Protein AF-W6TIU0-F1 (afdb_monomer_lite)

Secondary structure (DSSP, 8-state):
--HHHHHHHHHHHHHHHHHHH-HHHHHHHHHHHHHHS-HHHHHHHHHHHHHTT--TT-HHHHHHHHHHHHHSS-HHHHHHHHHHTSSS-GGGHHHHHHHHHHHHHHHHHHHS--TTGGGGGGS----

Structure (mmCIF, N/CA/C/O backbone):
data_AF-W6TIU0-F1
#
_entry.id   AF-W6TIU0-F1
#
loop_
_atom_site.group_PDB
_atom_site.id
_atom_site.type_symbol
_atom_site.label_atom_id
_atom_site.label_alt_id
_atom_site.label_comp_id
_atom_site.label_asym_id
_atom_site.label_entity_id
_atom_site.label_seq_id
_atom_site.pdbx_PDB_ins_code
_atom_site.Cartn_x
_atom_site.Cartn_y
_atom_site.Cartn_z
_atom_site.occupancy
_atom_site.B_iso_or_equiv
_atom_site.auth_seq_id
_atom_site.auth_comp_id
_atom_site.auth_asym_id
_atom_site.auth_atom_id
_atom_site.pdbx_PDB_model_num
ATOM 1 N N . MET A 1 1 ? -0.478 12.406 -20.458 1.00 75.81 1 MET A N 1
ATOM 2 C CA . MET A 1 1 ? 0.034 11.672 -19.283 1.00 75.81 1 MET A CA 1
ATOM 3 C C . MET A 1 1 ? 1.525 11.458 -19.488 1.00 75.81 1 MET A C 1
ATOM 5 O O . MET A 1 1 ? 1.885 11.006 -20.573 1.00 75.81 1 MET A O 1
ATOM 9 N N . SER A 1 2 ? 2.373 11.840 -18.528 1.00 87.50 2 SER A N 1
ATOM 10 C CA . SER A 1 2 ? 3.832 11.694 -18.671 1.00 87.50 2 SER A CA 1
ATOM 11 C C . SER A 1 2 ? 4.241 10.217 -18.754 1.00 87.50 2 SER A C 1
ATOM 13 O O . SER A 1 2 ? 3.458 9.332 -18.396 1.00 87.50 2 SER A O 1
ATOM 15 N N . LYS A 1 3 ? 5.468 9.928 -19.206 1.00 85.81 3 LYS A N 1
ATOM 16 C CA . LYS A 1 3 ? 5.995 8.553 -19.200 1.00 85.81 3 LYS A CA 1
ATOM 17 C C . LYS A 1 3 ? 6.065 7.997 -17.776 1.00 85.81 3 LYS A C 1
ATOM 19 O O . LYS A 1 3 ? 5.720 6.841 -17.550 1.00 85.81 3 LYS A O 1
ATOM 24 N N . THR A 1 4 ? 6.444 8.841 -16.818 1.00 86.75 4 THR A N 1
ATOM 25 C CA . THR A 1 4 ? 6.484 8.481 -15.395 1.00 86.75 4 THR A CA 1
ATOM 26 C C . THR A 1 4 ? 5.096 8.088 -14.880 1.00 86.75 4 THR A C 1
ATOM 28 O O . THR A 1 4 ? 4.960 7.065 -14.214 1.00 86.75 4 THR A O 1
ATOM 31 N N . ASP A 1 5 ? 4.049 8.841 -15.232 1.00 87.31 5 ASP A N 1
ATOM 32 C CA . ASP A 1 5 ? 2.673 8.534 -14.814 1.00 87.31 5 ASP A CA 1
ATOM 33 C C . ASP A 1 5 ? 2.165 7.215 -15.411 1.00 87.31 5 ASP A C 1
ATOM 35 O O . ASP A 1 5 ? 1.548 6.418 -14.704 1.00 87.31 5 ASP A O 1
ATOM 39 N N . GLN A 1 6 ? 2.444 6.968 -16.696 1.00 89.88 6 GLN A N 1
ATOM 40 C CA . GLN A 1 6 ? 2.091 5.705 -17.356 1.00 89.88 6 GLN A CA 1
ATOM 41 C C . GLN A 1 6 ? 2.795 4.527 -16.681 1.00 89.88 6 GLN A C 1
ATOM 43 O O . GLN A 1 6 ? 2.170 3.506 -16.398 1.00 89.88 6 GLN A O 1
ATOM 48 N N . MET A 1 7 ? 4.082 4.685 -16.364 1.00 90.06 7 MET A N 1
ATOM 49 C CA . MET A 1 7 ? 4.843 3.651 -15.674 1.00 90.06 7 MET A CA 1
ATOM 50 C C . MET A 1 7 ? 4.360 3.423 -14.248 1.00 90.06 7 MET A C 1
ATOM 52 O O . MET A 1 7 ? 4.319 2.279 -13.815 1.00 90.06 7 MET A O 1
ATOM 56 N N . ARG A 1 8 ? 3.928 4.465 -13.531 1.00 90.06 8 ARG A N 1
ATOM 57 C CA . ARG A 1 8 ? 3.313 4.311 -12.207 1.00 90.06 8 ARG A CA 1
ATOM 58 C C . ARG A 1 8 ? 2.050 3.461 -12.277 1.00 90.06 8 ARG A C 1
ATOM 60 O O . ARG A 1 8 ? 1.892 2.570 -11.452 1.00 90.06 8 ARG A O 1
ATOM 67 N N . ILE A 1 9 ? 1.182 3.720 -13.254 1.00 92.00 9 ILE A N 1
ATOM 68 C CA . ILE A 1 9 ? -0.032 2.918 -13.464 1.00 92.00 9 ILE A CA 1
ATOM 69 C C . ILE A 1 9 ? 0.350 1.474 -13.780 1.00 92.00 9 ILE A C 1
ATOM 71 O O . ILE A 1 9 ? -0.121 0.561 -13.119 1.00 92.00 9 ILE A O 1
ATOM 75 N N . PHE A 1 10 ? 1.271 1.254 -14.716 1.00 91.31 10 PHE A N 1
ATOM 76 C CA . PHE A 1 10 ? 1.719 -0.097 -15.048 1.00 91.31 10 PHE A CA 1
ATOM 77 C C . PHE A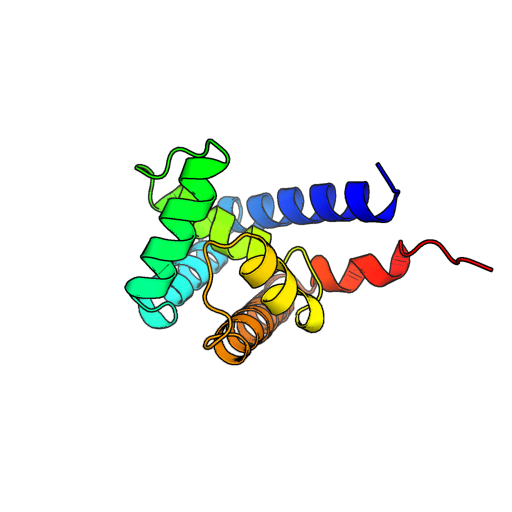 1 10 ? 2.288 -0.853 -13.834 1.00 91.31 10 PHE A C 1
ATOM 79 O O . PHE A 1 10 ? 1.947 -2.012 -13.608 1.00 91.31 10 PHE A O 1
ATOM 86 N N . MET A 1 11 ? 3.118 -0.192 -13.022 1.00 91.12 11 MET A N 1
ATOM 87 C CA . MET A 1 11 ? 3.675 -0.771 -11.798 1.00 91.12 11 MET A CA 1
ATOM 88 C C . MET A 1 11 ? 2.590 -1.073 -10.757 1.00 91.12 11 MET A C 1
ATOM 90 O O . MET A 1 11 ? 2.661 -2.111 -10.105 1.00 91.12 11 MET A O 1
ATOM 94 N N . HIS A 1 12 ? 1.578 -0.211 -10.629 1.00 94.81 12 HIS A N 1
ATOM 95 C CA . HIS A 1 12 ? 0.403 -0.453 -9.791 1.00 94.81 12 HIS A CA 1
ATOM 96 C C . HIS A 1 12 ? -0.338 -1.730 -10.214 1.00 94.81 12 HIS A C 1
ATOM 98 O O . HIS A 1 12 ? -0.524 -2.629 -9.397 1.00 94.81 12 HIS A O 1
ATOM 104 N N . GLU A 1 13 ? -0.633 -1.885 -11.506 1.00 94.56 13 GLU A N 1
ATOM 105 C CA . GLU A 1 13 ? -1.305 -3.085 -12.023 1.00 94.56 13 GLU A CA 1
ATOM 106 C C . GLU A 1 13 ? -0.463 -4.363 -11.850 1.00 94.56 13 GLU A C 1
ATOM 108 O O . GLU A 1 13 ? -0.983 -5.436 -11.532 1.00 94.56 13 GLU A O 1
ATOM 113 N N . MET A 1 14 ? 0.864 -4.269 -11.997 1.00 92.12 14 MET A N 1
ATOM 114 C CA . MET A 1 14 ? 1.766 -5.397 -11.733 1.00 92.12 14 MET A CA 1
ATOM 115 C C . MET A 1 14 ? 1.716 -5.871 -10.275 1.00 92.12 14 MET A C 1
ATOM 117 O O . MET A 1 14 ? 1.848 -7.070 -10.018 1.00 92.12 14 MET A O 1
ATOM 121 N N . LEU A 1 15 ? 1.532 -4.962 -9.315 1.00 94.62 15 LEU A N 1
ATOM 122 C CA . LEU A 1 15 ? 1.444 -5.318 -7.897 1.00 94.62 15 LEU A CA 1
ATOM 123 C C . LEU A 1 15 ? 0.216 -6.201 -7.639 1.00 94.62 15 LEU A C 1
ATOM 125 O O . LEU A 1 15 ? 0.333 -7.224 -6.958 1.00 94.62 15 LEU A O 1
ATOM 129 N N . HIS A 1 16 ? -0.927 -5.897 -8.260 1.00 95.81 16 HIS A N 1
ATOM 130 C CA . HIS A 1 16 ? -2.118 -6.746 -8.164 1.00 95.81 16 HIS A CA 1
ATOM 131 C C . HIS A 1 16 ? -1.850 -8.175 -8.640 1.00 95.81 16 HIS A C 1
ATOM 133 O O . HIS A 1 16 ? -2.266 -9.134 -7.987 1.00 95.81 16 HIS A O 1
ATOM 139 N N . MET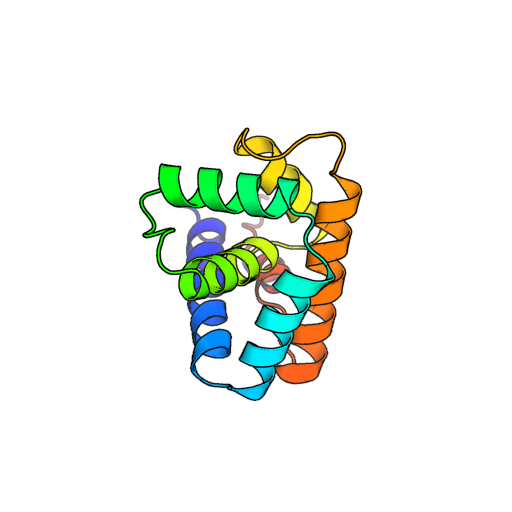 A 1 17 ? -1.087 -8.350 -9.725 1.00 93.44 17 MET A N 1
ATOM 140 C CA . MET A 1 17 ? -0.703 -9.684 -10.194 1.00 93.44 17 MET A CA 1
ATOM 141 C C . MET A 1 17 ? 0.001 -10.482 -9.089 1.00 93.44 17 MET A C 1
ATOM 143 O O . MET A 1 17 ? -0.352 -11.639 -8.860 1.00 93.44 17 MET A O 1
ATOM 147 N N . TYR A 1 18 ? 0.955 -9.895 -8.362 1.00 91.88 18 TYR A N 1
ATOM 148 C CA . TYR A 1 18 ? 1.628 -10.588 -7.256 1.00 91.88 18 TYR A CA 1
ATOM 149 C C . TYR A 1 18 ? 0.675 -10.958 -6.124 1.00 91.88 18 TYR A C 1
ATOM 151 O O . TYR A 1 18 ? 0.786 -12.053 -5.572 1.00 91.88 18 TYR A O 1
ATOM 159 N N . PHE A 1 19 ? -0.276 -10.082 -5.808 1.00 93.94 19 PHE A N 1
ATOM 160 C CA . PHE A 1 19 ? -1.279 -10.336 -4.781 1.00 93.94 19 PHE A CA 1
ATOM 161 C C . PHE A 1 19 ? -2.218 -11.503 -5.127 1.00 93.94 19 PHE A C 1
ATOM 163 O O . PHE A 1 19 ? -2.595 -12.253 -4.229 1.00 93.94 19 PHE A O 1
ATOM 170 N N . PHE A 1 20 ? -2.581 -11.690 -6.401 1.00 92.25 20 PHE A N 1
ATOM 171 C CA . PHE A 1 20 ? -3.504 -12.757 -6.820 1.00 92.25 20 PHE A CA 1
ATOM 172 C C . PHE A 1 20 ? -2.824 -14.077 -7.197 1.00 92.25 20 PHE A C 1
ATOM 174 O O . PHE A 1 20 ? -3.429 -15.137 -7.059 1.00 92.25 20 PHE A O 1
ATOM 181 N N . THR A 1 21 ? -1.587 -14.033 -7.692 1.00 92.88 21 THR A N 1
ATOM 182 C CA . THR A 1 21 ? -0.885 -15.229 -8.194 1.00 92.88 21 THR A CA 1
ATOM 183 C C . THR A 1 21 ? -0.104 -15.988 -7.123 1.00 92.88 21 THR A C 1
ATOM 185 O O . THR A 1 21 ? 0.208 -17.162 -7.318 1.00 92.88 21 THR A O 1
ATOM 188 N N . ASP A 1 22 ? 0.204 -15.358 -5.987 1.00 92.56 22 ASP A N 1
ATOM 189 C CA . ASP A 1 22 ? 0.960 -15.974 -4.897 1.00 92.56 22 ASP A CA 1
ATOM 190 C C . ASP A 1 22 ? 0.181 -15.929 -3.580 1.00 92.56 22 ASP A C 1
ATOM 192 O O . ASP A 1 22 ? 0.127 -14.915 -2.884 1.00 92.56 22 ASP A O 1
ATOM 196 N N . ASN A 1 23 ? -0.373 -17.082 -3.203 1.00 93.31 23 ASN A N 1
ATOM 197 C CA . ASN A 1 23 ? -1.165 -17.241 -1.985 1.00 93.31 23 ASN A CA 1
ATOM 198 C C . ASN A 1 23 ? -0.382 -16.969 -0.691 1.00 93.31 23 ASN A C 1
ATOM 200 O O . ASN A 1 23 ? -0.986 -16.587 0.312 1.00 93.31 23 ASN A O 1
ATOM 204 N N . ASN A 1 24 ? 0.933 -17.199 -0.661 1.00 93.38 24 ASN A N 1
ATOM 205 C CA . ASN A 1 24 ? 1.730 -16.915 0.533 1.00 93.38 24 ASN A CA 1
ATOM 206 C C . ASN A 1 24 ? 1.962 -15.414 0.655 1.00 93.38 24 ASN A C 1
ATOM 208 O O . ASN A 1 24 ? 1.738 -14.845 1.720 1.00 93.38 24 ASN A O 1
ATOM 212 N N . PHE A 1 25 ? 2.321 -14.767 -0.452 1.00 93.69 25 PHE A N 1
ATOM 213 C CA . PHE A 1 25 ? 2.460 -13.316 -0.495 1.00 93.69 25 PHE A CA 1
ATOM 214 C C . PHE A 1 25 ? 1.145 -12.611 -0.141 1.00 93.69 25 PHE A C 1
ATOM 216 O O . PHE A 1 25 ? 1.126 -11.713 0.699 1.00 93.69 25 PHE A O 1
ATOM 223 N N . ASN A 1 26 ? 0.028 -13.083 -0.695 1.00 95.06 26 ASN A N 1
ATOM 224 C CA . ASN A 1 26 ? -1.305 -12.611 -0.352 1.00 95.06 26 ASN A CA 1
ATOM 225 C C . ASN A 1 26 ? -1.571 -12.625 1.162 1.00 95.06 26 ASN A C 1
ATOM 227 O O . ASN A 1 26 ? -1.976 -11.615 1.740 1.00 95.06 26 ASN A O 1
ATOM 231 N N . LYS A 1 27 ? -1.303 -13.762 1.817 1.00 96.00 27 LYS A N 1
ATOM 232 C CA . LYS A 1 27 ? -1.481 -13.909 3.267 1.00 96.00 27 LYS A CA 1
ATOM 233 C C . LYS A 1 27 ? -0.628 -12.921 4.049 1.00 96.00 27 LYS A C 1
ATOM 235 O O . LYS A 1 27 ? -1.105 -12.390 5.048 1.00 96.00 27 LYS A O 1
ATOM 240 N N . GLU A 1 28 ? 0.598 -12.650 3.610 1.00 95.81 28 GLU A N 1
ATOM 241 C CA . GLU A 1 28 ? 1.460 -11.651 4.246 1.00 95.81 28 GLU A CA 1
ATOM 242 C C . GLU A 1 28 ? 0.873 -10.238 4.140 1.00 95.81 28 GLU A C 1
ATOM 244 O O . GLU A 1 28 ? 0.840 -9.520 5.139 1.00 95.81 28 GLU A O 1
ATOM 249 N N . ILE A 1 29 ? 0.311 -9.859 2.988 1.00 97.38 29 ILE A N 1
ATOM 250 C CA . ILE A 1 29 ? -0.370 -8.564 2.822 1.00 97.38 29 ILE A CA 1
ATOM 251 C C . ILE A 1 29 ? -1.620 -8.469 3.703 1.00 97.38 29 ILE A C 1
ATOM 253 O O . ILE A 1 29 ? -1.809 -7.479 4.411 1.00 97.38 29 ILE A O 1
ATOM 257 N N . VAL A 1 30 ? -2.452 -9.512 3.727 1.00 97.50 30 VAL A N 1
ATOM 258 C CA . VAL A 1 30 ? -3.641 -9.571 4.593 1.00 97.50 30 VAL A CA 1
ATOM 259 C C . VAL A 1 30 ? -3.242 -9.493 6.073 1.00 97.50 30 VAL A C 1
ATOM 261 O O . VAL A 1 30 ? -3.867 -8.779 6.862 1.00 97.50 30 VAL A O 1
ATOM 264 N N . ASN A 1 31 ? -2.174 -10.185 6.471 1.00 97.31 31 ASN A N 1
ATOM 265 C CA . ASN A 1 31 ? -1.634 -10.119 7.828 1.00 97.31 31 ASN A CA 1
ATOM 266 C C . ASN A 1 31 ? -1.120 -8.719 8.165 1.00 97.31 31 ASN A C 1
ATOM 268 O O . ASN A 1 31 ? -1.390 -8.231 9.265 1.00 97.31 31 ASN A O 1
ATOM 272 N N . PHE A 1 32 ? -0.421 -8.074 7.231 1.00 97.44 32 PHE A N 1
ATOM 273 C CA . PHE A 1 32 ? 0.060 -6.707 7.383 1.00 97.44 32 PHE A CA 1
ATOM 274 C C . PHE A 1 32 ? -1.105 -5.744 7.611 1.00 97.44 32 PHE A C 1
ATOM 276 O O . PHE A 1 32 ? -1.131 -5.033 8.614 1.00 97.44 32 PHE A O 1
ATOM 283 N N . TRP A 1 33 ? -2.122 -5.780 6.745 1.00 98.19 33 TRP A N 1
ATOM 284 C CA . TRP A 1 33 ? -3.329 -4.967 6.895 1.00 98.19 33 TRP A CA 1
ATOM 285 C C . TRP A 1 33 ? -3.976 -5.151 8.271 1.00 98.19 33 TRP A C 1
ATOM 287 O O . TRP A 1 33 ? -4.331 -4.189 8.955 1.00 98.19 33 TRP A O 1
ATOM 297 N N . ASN A 1 34 ? -4.110 -6.399 8.717 1.00 97.31 34 ASN A N 1
ATOM 298 C CA . ASN A 1 34 ? -4.783 -6.702 9.971 1.00 97.31 34 ASN A CA 1
ATOM 299 C C . ASN A 1 34 ? -3.991 -6.279 11.211 1.00 97.31 34 ASN A C 1
ATOM 301 O O . ASN A 1 34 ? -4.608 -5.810 12.166 1.00 97.31 34 ASN A O 1
ATOM 305 N N . LYS A 1 35 ? -2.662 -6.417 11.193 1.00 96.69 35 LYS A N 1
ATOM 306 C CA . LYS A 1 35 ? -1.797 -6.203 12.365 1.00 96.69 35 LYS A CA 1
ATOM 307 C C . LYS A 1 35 ? -1.173 -4.812 12.438 1.00 96.69 35 LYS A C 1
ATOM 309 O O . LYS A 1 35 ? -0.812 -4.382 13.529 1.00 96.69 35 LYS A O 1
ATOM 314 N N . ASN A 1 36 ? -0.989 -4.137 11.305 1.00 96.31 36 ASN A N 1
ATOM 315 C CA . ASN A 1 36 ? -0.192 -2.912 11.225 1.00 96.31 36 ASN A CA 1
ATOM 316 C C . ASN A 1 36 ? -0.999 -1.658 10.895 1.00 96.31 36 ASN A C 1
ATOM 318 O O . ASN A 1 36 ? -0.477 -0.567 11.104 1.00 96.31 36 ASN A O 1
ATOM 322 N N . ILE A 1 37 ? -2.237 -1.796 10.414 1.00 97.38 37 ILE A N 1
ATOM 323 C CA . ILE A 1 37 ? -3.079 -0.653 10.052 1.00 97.38 37 ILE A CA 1
ATOM 324 C C . ILE A 1 37 ? -4.112 -0.415 11.149 1.00 97.38 37 ILE A C 1
ATOM 326 O O . ILE A 1 37 ? -4.902 -1.305 11.485 1.00 97.38 37 ILE A O 1
ATOM 330 N N . SER A 1 38 ? -4.106 0.795 11.709 1.00 96.69 38 SER A N 1
ATOM 331 C CA . SER A 1 38 ? -5.052 1.202 12.748 1.00 96.69 38 SER A CA 1
ATOM 332 C C . SER A 1 38 ? -6.494 1.229 12.213 1.00 96.6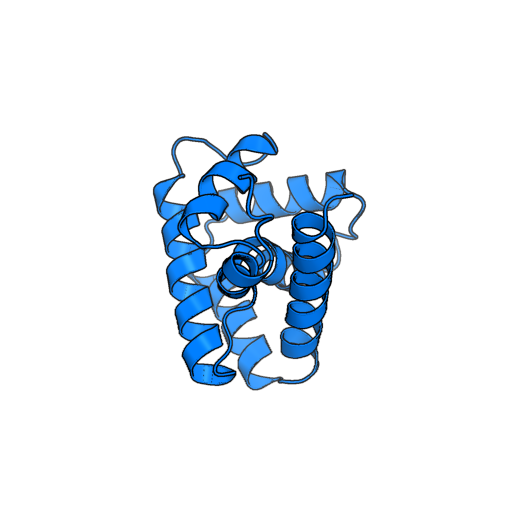9 38 SER A C 1
ATOM 334 O O . SER A 1 38 ? -6.701 1.450 11.018 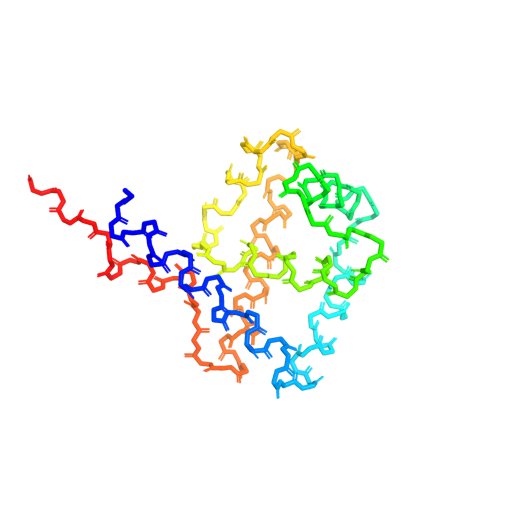1.00 96.69 38 SER A O 1
ATOM 336 N N . PRO A 1 39 ? -7.526 1.054 13.060 1.00 97.06 39 PRO A N 1
ATOM 337 C CA . PRO A 1 39 ? -8.920 1.158 12.621 1.00 97.06 39 PRO A CA 1
ATOM 338 C C . PRO A 1 39 ? -9.254 2.489 11.930 1.00 97.06 39 PRO A C 1
ATOM 340 O O . PRO A 1 39 ? -9.996 2.500 10.949 1.00 97.06 39 PRO A O 1
ATOM 343 N N . ASN A 1 40 ? -8.668 3.596 12.399 1.00 96.38 40 ASN A N 1
ATOM 344 C CA . ASN A 1 40 ? -8.844 4.912 11.784 1.00 96.38 40 ASN A CA 1
ATOM 345 C C . ASN A 1 40 ? -8.243 4.943 10.378 1.00 96.38 40 ASN A C 1
ATOM 347 O O . ASN A 1 40 ? -8.922 5.340 9.438 1.00 96.38 40 ASN A O 1
ATOM 351 N N . ASN A 1 41 ? -7.025 4.430 10.216 1.00 97.19 41 ASN A N 1
ATOM 352 C CA . ASN A 1 41 ? -6.368 4.366 8.916 1.00 97.19 41 ASN A CA 1
ATOM 353 C C . ASN A 1 41 ? -7.072 3.416 7.943 1.00 97.19 41 ASN A C 1
ATOM 355 O O . ASN A 1 41 ? -7.188 3.732 6.761 1.00 97.19 41 ASN A O 1
ATOM 359 N N . LYS A 1 42 ? -7.637 2.300 8.426 1.00 98.06 42 LYS A N 1
ATOM 360 C CA . LYS A 1 42 ? -8.505 1.439 7.604 1.00 98.06 42 LYS A CA 1
ATOM 361 C C . LYS A 1 42 ? -9.731 2.198 7.100 1.00 98.06 42 LYS A C 1
ATOM 363 O O . LYS A 1 42 ? -10.086 2.063 5.935 1.00 98.06 42 LYS A O 1
ATOM 368 N N . LYS A 1 43 ? -10.353 3.022 7.950 1.00 98.00 43 LYS A N 1
ATOM 369 C CA . LYS A 1 43 ? -11.478 3.878 7.554 1.00 98.00 43 LYS A CA 1
ATOM 370 C C . LYS A 1 43 ? -11.057 4.928 6.522 1.00 98.00 43 LYS A C 1
ATOM 372 O O . LYS A 1 43 ? -11.789 5.130 5.560 1.00 98.00 43 LYS A O 1
ATOM 377 N N . SER A 1 44 ? -9.891 5.552 6.684 1.00 97.94 44 SER A N 1
ATOM 378 C CA . SER A 1 44 ? -9.342 6.495 5.699 1.00 97.94 44 SER A CA 1
ATOM 379 C C . SER A 1 44 ? -9.148 5.837 4.333 1.00 97.94 44 SER A C 1
ATOM 381 O O . SER A 1 44 ? -9.576 6.392 3.326 1.00 97.94 44 SER A O 1
ATOM 383 N N . TRP A 1 45 ? -8.599 4.619 4.304 1.00 98.12 45 TRP A N 1
ATOM 384 C CA . TRP A 1 45 ? -8.472 3.817 3.084 1.00 9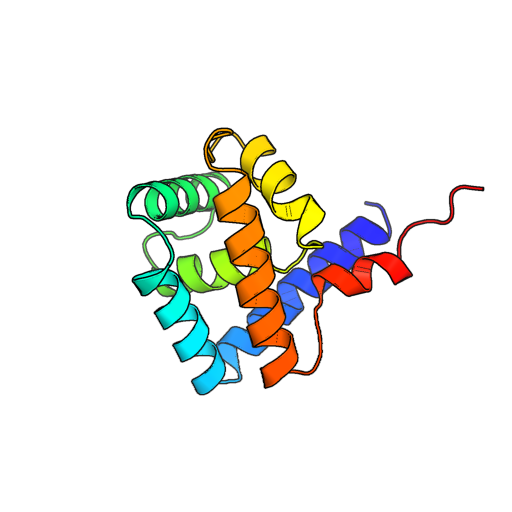8.12 45 TRP A CA 1
ATOM 385 C C . TRP A 1 45 ? -9.816 3.477 2.449 1.00 98.12 45 TRP A C 1
ATOM 387 O O . TRP A 1 45 ? -9.981 3.680 1.253 1.00 98.12 45 TRP A O 1
ATOM 397 N N . ILE A 1 46 ? -10.785 3.006 3.236 1.00 98.38 46 ILE A N 1
ATOM 398 C CA . ILE A 1 46 ? -12.135 2.708 2.740 1.00 98.38 46 ILE A CA 1
ATOM 399 C C . ILE A 1 46 ? -12.763 3.963 2.123 1.00 98.38 46 ILE A C 1
ATOM 401 O O . ILE A 1 46 ? -13.215 3.915 0.988 1.00 98.38 46 ILE A O 1
ATOM 405 N N . ASN A 1 47 ? -12.723 5.105 2.812 1.00 98.19 47 ASN A N 1
ATOM 406 C CA . ASN A 1 47 ? -13.287 6.353 2.291 1.00 98.19 47 ASN A CA 1
ATOM 407 C C . ASN A 1 47 ? -12.582 6.831 1.011 1.00 98.19 47 ASN A C 1
ATOM 409 O O . ASN A 1 47 ? -13.236 7.325 0.096 1.00 98.19 47 ASN A O 1
ATOM 413 N N . PHE A 1 48 ? -11.254 6.701 0.953 1.00 98.12 48 PHE A N 1
ATOM 414 C CA . PHE A 1 48 ? -10.472 7.053 -0.229 1.00 98.12 48 PHE A CA 1
ATOM 415 C C . PHE A 1 48 ? -10.857 6.190 -1.437 1.00 98.12 48 PHE A C 1
ATOM 417 O O . PHE A 1 48 ? -11.110 6.728 -2.513 1.00 98.12 48 PHE A O 1
ATOM 424 N N . LEU A 1 49 ? -10.933 4.869 -1.251 1.00 98.00 49 LEU A N 1
ATOM 425 C CA . LEU A 1 49 ? -11.246 3.914 -2.315 1.00 98.00 49 LEU A CA 1
ATOM 426 C C . LEU A 1 49 ? -12.699 4.029 -2.792 1.00 98.00 49 LEU A C 1
ATOM 428 O O . LEU A 1 49 ? -12.945 4.022 -3.997 1.00 98.00 49 LEU A O 1
ATOM 432 N N . ASP A 1 50 ? -13.641 4.204 -1.867 1.00 98.06 50 ASP A N 1
ATOM 433 C CA . ASP A 1 50 ? -15.058 4.427 -2.179 1.00 98.06 50 ASP A CA 1
ATOM 434 C C . ASP A 1 50 ? -15.233 5.679 -3.048 1.00 98.06 50 ASP A C 1
ATOM 436 O O . ASP A 1 50 ? -15.876 5.648 -4.096 1.00 98.06 50 ASP A O 1
ATOM 440 N N . ASN A 1 51 ? -14.548 6.771 -2.689 1.00 97.44 51 ASN A N 1
ATOM 441 C CA . ASN A 1 51 ? -14.615 8.021 -3.441 1.00 97.44 51 ASN A CA 1
ATOM 442 C C . ASN A 1 51 ? -14.098 7.905 -4.883 1.00 97.44 51 ASN A C 1
ATOM 444 O O . ASN A 1 51 ? -14.567 8.630 -5.759 1.00 97.44 51 ASN A O 1
ATOM 448 N N . ILE A 1 52 ? -13.121 7.034 -5.140 1.00 95.44 52 ILE A N 1
ATOM 449 C CA . ILE A 1 52 ? -12.590 6.816 -6.493 1.00 95.44 52 ILE A CA 1
ATOM 450 C C . ILE A 1 52 ? -13.280 5.647 -7.221 1.00 95.44 52 ILE A C 1
ATOM 452 O O . ILE A 1 52 ? -12.866 5.291 -8.322 1.00 95.44 52 ILE A O 1
ATOM 456 N N . GLY A 1 53 ? -14.368 5.108 -6.653 1.00 96.19 53 GLY A N 1
ATOM 457 C CA . GLY A 1 53 ? -15.300 4.200 -7.327 1.00 96.19 53 GLY A CA 1
ATOM 458 C C . GLY A 1 53 ? -15.042 2.705 -7.126 1.00 96.19 53 GLY A C 1
ATOM 459 O O . GLY A 1 53 ? -15.604 1.898 -7.867 1.00 96.19 53 GLY A O 1
ATOM 460 N N . TYR A 1 54 ? -14.210 2.316 -6.159 1.00 96.44 54 TYR A N 1
ATOM 461 C CA . TYR A 1 54 ? -13.994 0.905 -5.827 1.00 96.44 54 TYR A CA 1
ATOM 462 C C . TYR A 1 54 ? -15.133 0.336 -4.968 1.00 96.44 54 TYR A C 1
ATOM 464 O O . TYR A 1 54 ? -15.683 1.020 -4.108 1.00 96.44 54 TYR A O 1
ATOM 472 N N . ASP A 1 55 ? -15.433 -0.956 -5.135 1.00 95.50 55 ASP A N 1
ATOM 473 C CA . ASP A 1 55 ? -16.366 -1.673 -4.257 1.00 95.50 55 ASP A CA 1
ATOM 474 C C . ASP A 1 55 ? -15.713 -1.999 -2.906 1.00 95.50 55 ASP A C 1
ATOM 476 O O . ASP A 1 55 ? -15.103 -3.052 -2.696 1.00 95.50 55 ASP A O 1
ATOM 480 N N . VAL A 1 56 ? -15.871 -1.083 -1.955 1.00 96.62 56 VAL A N 1
ATOM 481 C CA . VAL A 1 56 ? -15.308 -1.221 -0.608 1.00 96.62 56 VAL A CA 1
ATOM 482 C C . VAL A 1 56 ? -16.042 -2.228 0.278 1.00 96.62 56 VAL A C 1
ATOM 484 O O . VAL A 1 56 ? -15.574 -2.517 1.380 1.00 96.62 56 VAL A O 1
ATOM 487 N N . THR A 1 57 ? -17.159 -2.808 -0.180 1.00 96.69 57 THR A N 1
ATOM 488 C CA . THR A 1 57 ? -17.799 -3.927 0.531 1.00 96.69 57 THR A CA 1
ATOM 489 C C . THR A 1 57 ? -16.972 -5.205 0.403 1.00 96.69 57 THR A C 1
ATOM 491 O O . THR A 1 57 ? -17.011 -6.079 1.278 1.00 96.69 57 THR A O 1
ATOM 494 N N . PHE A 1 58 ? -16.141 -5.291 -0.639 1.00 95.00 58 PHE A N 1
ATOM 495 C CA . PHE A 1 58 ? -15.221 -6.391 -0.840 1.00 95.00 58 PHE A CA 1
ATOM 496 C C . PHE A 1 58 ? -13.875 -6.113 -0.154 1.00 95.00 58 PHE A C 1
ATOM 498 O O . PHE A 1 58 ? -12.915 -5.637 -0.753 1.00 95.00 58 PHE A O 1
ATOM 505 N N . ASN A 1 59 ? -13.772 -6.475 1.130 1.00 93.38 59 ASN A N 1
ATOM 506 C CA . ASN A 1 59 ? -12.567 -6.250 1.950 1.00 93.38 59 ASN A CA 1
ATOM 507 C C . ASN A 1 59 ? -11.258 -6.731 1.301 1.00 93.38 59 ASN A C 1
ATOM 509 O O . ASN A 1 59 ? -10.194 -6.164 1.542 1.00 93.38 59 ASN A O 1
ATOM 513 N N . TYR A 1 60 ? -11.320 -7.796 0.503 1.00 93.62 60 TYR A N 1
ATOM 514 C CA . TYR A 1 60 ? -10.147 -8.337 -0.173 1.00 93.62 60 TYR A CA 1
ATOM 515 C C . TYR A 1 60 ? -9.580 -7.372 -1.221 1.00 93.62 60 TYR A C 1
ATOM 517 O O . TYR A 1 60 ? -8.364 -7.225 -1.322 1.00 93.62 60 TYR A O 1
ATOM 525 N N . LEU A 1 61 ? -10.456 -6.661 -1.933 1.00 95.06 61 LEU A N 1
ATOM 526 C CA . LEU A 1 61 ? -10.083 -5.590 -2.850 1.00 95.06 61 LEU A CA 1
ATOM 527 C C . LEU A 1 61 ? -9.478 -4.409 -2.088 1.00 95.06 61 LEU A C 1
ATOM 529 O O . LEU A 1 61 ? -8.402 -3.960 -2.454 1.00 95.06 61 LEU A O 1
ATOM 533 N N . VAL A 1 62 ? -10.066 -3.990 -0.963 1.00 98.00 62 VAL A N 1
ATOM 534 C CA . VAL A 1 62 ? -9.491 -2.915 -0.126 1.00 98.00 62 VAL A CA 1
ATOM 535 C C . VAL A 1 62 ? -8.044 -3.222 0.279 1.00 98.00 62 VAL A C 1
ATOM 537 O O . VAL A 1 62 ? -7.180 -2.354 0.191 1.00 98.00 62 VAL A O 1
ATOM 540 N N . MET A 1 63 ? -7.755 -4.462 0.684 1.00 98.06 63 MET A N 1
ATOM 541 C CA . MET A 1 63 ? -6.398 -4.883 1.059 1.00 98.06 63 MET A CA 1
ATOM 542 C C . MET A 1 63 ? -5.436 -4.933 -0.136 1.00 98.06 63 MET A C 1
ATOM 544 O O . MET A 1 63 ? -4.272 -4.557 0.009 1.00 98.06 63 MET A O 1
ATOM 548 N N . ASN A 1 64 ? -5.916 -5.380 -1.298 1.00 97.62 64 ASN A N 1
ATOM 549 C CA . ASN A 1 64 ? -5.156 -5.383 -2.547 1.00 97.62 64 ASN A CA 1
ATOM 550 C C . ASN A 1 64 ? -4.768 -3.956 -2.968 1.00 97.62 64 ASN A C 1
ATOM 552 O O . ASN A 1 64 ? -3.593 -3.678 -3.206 1.00 97.62 64 ASN A O 1
ATOM 556 N N . GLU A 1 65 ? -5.742 -3.046 -2.989 1.00 97.75 65 GLU A N 1
ATOM 557 C CA . GLU A 1 65 ? -5.549 -1.643 -3.363 1.00 97.75 65 GLU A CA 1
ATOM 558 C C . GLU A 1 65 ? -4.650 -0.908 -2.373 1.00 97.75 65 GLU A C 1
ATOM 560 O O . GLU A 1 65 ? -3.716 -0.218 -2.778 1.00 97.75 65 GLU A O 1
ATOM 565 N N . PHE A 1 66 ? -4.869 -1.105 -1.069 1.00 97.81 66 PHE A N 1
ATOM 566 C CA . PHE A 1 66 ? -3.996 -0.585 -0.016 1.00 97.81 66 PHE A CA 1
ATOM 567 C C . PHE A 1 66 ? -2.527 -0.888 -0.320 1.00 97.81 66 PHE A C 1
ATOM 569 O O . PHE A 1 66 ? -1.681 0.009 -0.332 1.00 97.81 66 PHE A O 1
ATOM 576 N N . TYR A 1 67 ? -2.224 -2.158 -0.578 1.00 96.94 67 TYR A N 1
ATOM 577 C CA . TYR A 1 67 ? -0.871 -2.606 -0.859 1.00 96.94 67 TYR A CA 1
ATOM 578 C C . TYR A 1 67 ? -0.332 -2.001 -2.161 1.00 96.94 67 TYR A C 1
ATOM 580 O O . TYR A 1 67 ? 0.787 -1.473 -2.169 1.00 96.94 67 TYR A O 1
ATOM 588 N N . ALA A 1 68 ? -1.126 -2.036 -3.233 1.00 96.31 68 ALA A N 1
ATOM 589 C CA . ALA A 1 68 ? -0.717 -1.551 -4.542 1.00 96.31 68 ALA A CA 1
ATOM 590 C C . ALA A 1 68 ? -0.440 -0.042 -4.528 1.00 96.31 68 ALA A C 1
ATOM 592 O O . ALA A 1 68 ? 0.636 0.389 -4.936 1.00 96.31 68 ALA A O 1
ATOM 593 N N . TYR A 1 69 ? -1.338 0.778 -3.978 1.00 95.69 69 TYR A N 1
ATOM 594 C CA . TYR A 1 69 ? -1.109 2.219 -3.841 1.00 95.69 69 TYR A CA 1
ATOM 595 C C . TYR A 1 69 ? 0.086 2.536 -2.941 1.00 95.69 69 TYR A C 1
ATOM 597 O O . TYR A 1 69 ? 0.874 3.421 -3.271 1.00 95.69 69 TYR A O 1
ATOM 605 N N . THR A 1 70 ? 0.255 1.800 -1.837 1.00 95.50 70 THR A N 1
ATOM 606 C CA . THR A 1 70 ? 1.348 2.043 -0.881 1.00 95.50 70 THR A CA 1
ATOM 607 C C . THR A 1 70 ? 2.729 1.752 -1.475 1.00 95.50 70 THR A C 1
ATOM 609 O O . THR A 1 70 ? 3.714 2.331 -1.027 1.00 95.50 70 THR A O 1
ATOM 612 N N . THR A 1 71 ? 2.818 0.882 -2.487 1.00 94.38 71 THR A N 1
ATOM 613 C CA . THR A 1 71 ? 4.098 0.412 -3.055 1.00 94.38 71 THR A CA 1
ATOM 614 C C . THR A 1 71 ? 4.308 0.750 -4.537 1.00 94.38 71 THR A C 1
ATOM 616 O O . THR A 1 71 ? 5.359 0.436 -5.098 1.00 94.38 71 THR A O 1
ATOM 619 N N . ALA A 1 72 ? 3.350 1.432 -5.175 1.00 91.75 72 ALA A N 1
ATOM 620 C CA . ALA A 1 72 ? 3.464 1.923 -6.553 1.00 91.75 72 ALA A CA 1
ATOM 621 C C . ALA A 1 72 ? 4.300 3.211 -6.684 1.00 91.75 72 ALA A C 1
ATOM 623 O O . ALA A 1 72 ? 4.633 3.619 -7.795 1.00 91.75 72 ALA A O 1
ATOM 624 N N . LEU A 1 73 ? 4.637 3.860 -5.568 1.00 89.94 73 LEU A N 1
ATOM 625 C CA . LEU A 1 73 ? 5.520 5.024 -5.494 1.00 89.94 73 LEU A CA 1
ATOM 626 C C . LEU A 1 73 ? 6.738 4.697 -4.619 1.00 89.94 73 LEU A C 1
ATOM 628 O O . LEU A 1 73 ? 6.627 3.823 -3.761 1.00 89.94 73 LEU A O 1
ATOM 632 N N . PRO A 1 74 ? 7.866 5.415 -4.780 1.00 88.94 74 PRO A N 1
ATOM 633 C CA . PRO A 1 74 ? 8.958 5.345 -3.817 1.00 88.94 74 PRO A CA 1
ATOM 634 C C . PRO A 1 74 ? 8.459 5.668 -2.407 1.00 88.94 74 PRO A C 1
ATOM 636 O O . PRO A 1 74 ? 7.652 6.595 -2.239 1.00 88.94 74 PRO A O 1
ATOM 639 N N . LYS A 1 75 ? 8.945 4.943 -1.396 1.00 90.06 75 LYS A N 1
ATOM 640 C CA . LYS A 1 75 ? 8.570 5.135 0.019 1.00 90.06 75 LYS A CA 1
ATOM 641 C C . LYS A 1 75 ? 8.620 6.588 0.496 1.00 90.06 75 LYS A C 1
ATOM 643 O O . LYS A 1 75 ? 7.760 6.984 1.274 1.00 90.06 75 LYS A O 1
ATOM 648 N N . GLU A 1 76 ? 9.562 7.404 0.024 1.00 89.81 76 GLU A N 1
ATOM 649 C CA . GLU A 1 76 ? 9.681 8.815 0.418 1.00 89.81 76 GLU A CA 1
ATOM 650 C C . GLU A 1 76 ? 8.523 9.689 -0.093 1.00 89.81 76 GLU A C 1
ATOM 652 O O . GLU A 1 76 ? 8.272 10.780 0.417 1.00 89.81 76 GLU A O 1
ATOM 657 N N . ASN A 1 77 ? 7.789 9.206 -1.096 1.00 92.12 77 ASN A N 1
ATOM 658 C CA . ASN A 1 77 ? 6.699 9.937 -1.732 1.00 92.12 77 ASN A CA 1
ATOM 659 C C . ASN A 1 77 ? 5.320 9.492 -1.238 1.00 92.12 77 ASN A C 1
ATOM 661 O O . ASN A 1 77 ? 4.348 10.223 -1.447 1.00 92.12 77 ASN A O 1
ATOM 665 N N . ILE A 1 78 ? 5.207 8.329 -0.582 1.00 94.25 78 ILE A N 1
ATOM 666 C CA . ILE A 1 78 ? 3.895 7.760 -0.256 1.00 94.25 78 ILE A CA 1
ATOM 667 C C . ILE A 1 78 ? 3.113 8.616 0.738 1.00 94.25 78 ILE A C 1
ATOM 669 O O . ILE A 1 78 ? 1.917 8.837 0.564 1.00 94.25 78 ILE A O 1
ATOM 673 N N . ALA A 1 79 ? 3.783 9.140 1.766 1.00 94.88 79 ALA A N 1
ATOM 674 C CA . ALA A 1 79 ? 3.116 9.882 2.824 1.00 94.88 79 ALA A CA 1
ATOM 675 C C . ALA A 1 79 ? 2.519 11.180 2.274 1.00 94.88 79 ALA A C 1
ATOM 677 O O . ALA A 1 79 ? 1.349 11.477 2.512 1.00 94.88 79 ALA A O 1
ATOM 678 N N . ASN A 1 80 ? 3.293 11.901 1.458 1.00 96.50 80 ASN A N 1
ATOM 679 C CA . ASN A 1 80 ? 2.821 13.086 0.746 1.00 96.50 80 ASN A CA 1
ATOM 680 C C . ASN A 1 80 ? 1.671 12.755 -0.209 1.00 96.50 80 ASN A C 1
ATOM 682 O O . ASN A 1 80 ? 0.681 13.484 -0.241 1.00 96.50 80 ASN A O 1
ATOM 686 N N . TYR A 1 81 ? 1.779 11.657 -0.962 1.00 94.56 81 TYR A N 1
ATOM 687 C CA . TYR A 1 81 ? 0.717 11.211 -1.859 1.00 94.56 81 TYR A CA 1
ATOM 688 C C . TYR A 1 81 ? -0.601 10.992 -1.107 1.00 94.56 81 TYR A C 1
ATOM 690 O O . TYR A 1 81 ? -1.606 11.603 -1.465 1.00 94.56 81 TYR A O 1
ATOM 698 N N . LEU A 1 82 ? -0.586 10.200 -0.030 1.00 95.81 82 LEU A N 1
ATOM 699 C CA . LEU A 1 82 ? -1.779 9.888 0.758 1.00 95.81 82 LEU A CA 1
ATOM 700 C C . LEU A 1 82 ? -2.382 11.139 1.399 1.00 95.81 82 LEU A C 1
ATOM 702 O O . LEU A 1 82 ? -3.583 11.374 1.283 1.00 95.81 82 LEU A O 1
ATOM 706 N N . ILE A 1 83 ? -1.559 11.988 2.012 1.00 96.25 83 ILE A N 1
ATOM 707 C CA . ILE A 1 83 ? -2.008 13.246 2.625 1.00 96.25 83 ILE A CA 1
ATOM 708 C C . ILE A 1 83 ? -2.708 14.152 1.608 1.00 96.25 83 ILE A C 1
ATOM 710 O O . ILE A 1 83 ? -3.737 14.752 1.921 1.00 96.25 83 ILE A O 1
ATOM 714 N N . ASN A 1 84 ? -2.187 14.231 0.383 1.00 96.62 84 ASN A N 1
ATOM 715 C CA . ASN A 1 84 ? -2.746 15.084 -0.666 1.00 96.62 84 ASN A CA 1
ATOM 716 C C . ASN A 1 84 ? -4.104 14.596 -1.196 1.00 96.62 84 ASN A C 1
ATOM 718 O O . ASN A 1 84 ? -4.786 15.350 -1.887 1.00 96.62 84 ASN A O 1
ATOM 722 N N . THR A 1 85 ? -4.535 13.378 -0.852 1.00 95.25 85 THR A N 1
ATOM 723 C CA . THR A 1 85 ? -5.896 12.902 -1.157 1.00 95.25 85 THR A CA 1
ATOM 724 C C . THR A 1 85 ? -6.965 13.515 -0.243 1.00 95.25 85 THR A C 1
ATOM 726 O O . THR A 1 85 ? -8.148 13.400 -0.540 1.00 95.25 85 THR A O 1
ATOM 729 N N . ASN A 1 86 ? -6.573 14.177 0.854 1.00 95.00 86 ASN A N 1
ATOM 730 C CA . ASN A 1 86 ? -7.440 14.719 1.913 1.00 95.00 86 ASN A CA 1
ATOM 731 C C . ASN A 1 86 ? -8.177 13.683 2.785 1.00 95.00 86 ASN A C 1
ATOM 733 O O . ASN A 1 86 ? -8.879 14.079 3.714 1.00 95.00 86 ASN A O 1
ATOM 737 N N . TYR A 1 87 ? -7.991 12.379 2.555 1.00 96.88 87 TYR A N 1
ATOM 738 C CA . TYR A 1 87 ? -8.550 11.321 3.416 1.00 96.88 87 TYR A CA 1
ATOM 739 C C . TYR A 1 87 ? -7.624 10.933 4.569 1.00 96.88 87 TYR A C 1
ATOM 741 O O . TYR A 1 87 ? -8.072 10.372 5.566 1.00 96.88 87 TYR A O 1
ATOM 749 N N . PHE A 1 88 ? -6.333 11.233 4.438 1.00 97.12 88 PHE A N 1
ATOM 750 C CA . PHE A 1 88 ? -5.290 10.818 5.368 1.00 97.12 88 PHE A CA 1
ATOM 751 C C . PHE A 1 88 ? -4.768 12.010 6.165 1.00 97.12 88 PHE A C 1
ATOM 753 O O . PHE A 1 88 ? -4.501 13.082 5.615 1.00 97.12 88 PHE A O 1
ATOM 760 N N . SER A 1 89 ? -4.594 11.826 7.476 1.00 95.38 89 SER A N 1
ATOM 761 C CA . SER A 1 89 ? -4.109 12.897 8.343 1.00 95.38 89 SER A CA 1
ATOM 762 C C . SER A 1 89 ? -2.639 13.215 8.083 1.00 95.38 89 SER A C 1
ATOM 764 O O . SER A 1 89 ? -1.802 12.319 7.972 1.00 95.38 89 SER A O 1
ATOM 766 N N . LYS A 1 90 ? -2.299 14.507 8.117 1.00 94.56 90 LYS A N 1
ATOM 767 C CA . LYS A 1 90 ? -0.907 14.990 8.122 1.00 94.56 90 LYS A CA 1
ATOM 768 C C . LYS A 1 90 ? -0.125 14.540 9.356 1.00 94.56 90 LYS A C 1
ATOM 770 O O . LYS A 1 90 ? 1.095 14.424 9.298 1.00 94.56 90 LYS A O 1
ATOM 775 N N . THR A 1 91 ? -0.808 14.291 10.473 1.00 94.69 91 THR A N 1
ATOM 776 C CA . THR A 1 91 ? -0.166 13.897 11.739 1.00 94.69 91 THR A CA 1
ATOM 777 C C . THR A 1 91 ? 0.412 12.484 11.699 1.00 94.69 91 THR A C 1
ATOM 779 O O . THR A 1 91 ? 1.287 12.165 12.497 1.00 94.69 91 THR A O 1
ATOM 782 N N . GLU A 1 92 ? -0.054 11.648 10.771 1.00 92.00 92 GLU A N 1
ATOM 783 C CA . GLU A 1 92 ? 0.323 10.236 10.633 1.00 92.00 92 GLU A CA 1
ATOM 784 C C . GLU A 1 92 ? 1.390 10.020 9.544 1.00 92.00 92 GLU A C 1
ATOM 786 O O . GLU A 1 92 ? 1.701 8.888 9.193 1.00 92.00 92 GLU A O 1
ATOM 791 N N . PHE A 1 93 ? 2.015 11.094 9.041 1.00 93.94 93 PHE A N 1
ATOM 792 C CA . PHE A 1 93 ? 3.028 11.057 7.975 1.00 93.94 93 PHE A CA 1
ATOM 793 C C . PHE A 1 93 ? 4.062 9.929 8.144 1.00 93.94 93 PHE A C 1
ATOM 795 O O . PHE A 1 93 ? 4.272 9.123 7.240 1.00 93.94 93 PHE A O 1
ATOM 802 N N . LYS A 1 94 ? 4.671 9.833 9.336 1.00 93.94 94 LYS A N 1
ATOM 803 C CA . LYS A 1 94 ? 5.693 8.818 9.643 1.00 93.94 94 LYS A CA 1
ATOM 804 C C . LYS A 1 94 ? 5.143 7.393 9.620 1.00 93.94 94 LYS A C 1
ATOM 806 O O . LYS A 1 94 ? 5.886 6.459 9.339 1.00 93.94 94 LYS A O 1
ATOM 811 N N . GLU A 1 95 ? 3.871 7.210 9.958 1.00 94.81 95 GLU A N 1
ATOM 812 C CA . GLU A 1 95 ? 3.223 5.898 9.938 1.00 94.81 95 GLU A CA 1
ATOM 813 C C . GLU A 1 95 ? 3.091 5.398 8.494 1.00 94.81 95 GLU A C 1
ATOM 815 O O . GLU A 1 95 ? 3.446 4.256 8.204 1.00 94.81 95 GLU A O 1
ATOM 820 N N . TYR A 1 96 ? 2.705 6.282 7.572 1.00 95.44 96 TYR A N 1
ATOM 821 C CA . TYR A 1 96 ? 2.581 5.964 6.148 1.00 95.44 96 TYR A CA 1
ATOM 822 C C . TYR A 1 96 ? 3.925 5.589 5.513 1.00 95.44 96 TYR A C 1
ATOM 824 O O . TYR A 1 96 ? 4.011 4.595 4.791 1.00 95.44 96 TYR A O 1
ATOM 832 N N . GLU A 1 97 ? 4.995 6.327 5.829 1.00 94.88 97 GLU A N 1
ATOM 833 C CA . GLU A 1 97 ? 6.355 5.970 5.394 1.00 94.88 97 GLU A CA 1
ATOM 834 C C . GLU A 1 97 ? 6.772 4.596 5.930 1.00 94.88 97 GLU A C 1
ATOM 836 O O . GLU A 1 97 ? 7.327 3.770 5.203 1.00 94.88 97 GLU A O 1
ATOM 841 N N . GLN A 1 98 ? 6.477 4.312 7.203 1.00 96.06 98 GLN A N 1
ATOM 842 C CA . GLN A 1 98 ? 6.786 3.016 7.805 1.00 96.06 98 GLN A CA 1
ATOM 843 C C . GLN A 1 98 ? 6.021 1.867 7.148 1.00 96.06 98 GLN A C 1
ATOM 845 O O . GLN A 1 98 ? 6.553 0.753 7.093 1.00 96.06 98 GLN A O 1
ATOM 850 N N . TRP A 1 99 ? 4.800 2.096 6.660 1.00 96.75 99 TRP A N 1
ATOM 851 C CA . TRP A 1 99 ? 4.081 1.085 5.892 1.00 96.75 99 TRP A CA 1
ATOM 852 C C . TRP A 1 99 ? 4.793 0.769 4.586 1.00 96.75 99 TRP A C 1
ATOM 854 O O . TRP A 1 99 ? 5.094 -0.402 4.352 1.00 96.75 99 TRP A O 1
ATOM 864 N N . ALA A 1 100 ? 5.130 1.787 3.789 1.00 95.00 100 ALA A N 1
ATOM 865 C CA . ALA A 1 100 ? 5.847 1.575 2.535 1.00 95.00 100 ALA A CA 1
ATOM 866 C C . ALA A 1 100 ? 7.186 0.875 2.765 1.00 95.00 100 ALA A C 1
ATOM 868 O O . ALA A 1 100 ? 7.429 -0.151 2.146 1.00 95.00 100 ALA A O 1
ATOM 869 N N . ILE A 1 101 ? 7.997 1.311 3.735 1.00 95.19 101 ILE A N 1
ATOM 870 C CA . ILE A 1 101 ? 9.284 0.661 4.045 1.00 95.19 101 ILE A CA 1
ATOM 871 C C . ILE A 1 101 ? 9.111 -0.835 4.346 1.00 95.19 101 ILE A C 1
ATOM 873 O O . ILE A 1 101 ? 9.882 -1.672 3.868 1.00 95.19 101 ILE A O 1
ATOM 877 N N . LYS A 1 102 ? 8.113 -1.199 5.159 1.00 96.00 102 LYS A N 1
ATOM 878 C CA . LYS A 1 102 ? 7.886 -2.603 5.525 1.00 96.00 102 LYS A CA 1
ATOM 879 C C . LYS A 1 102 ? 7.363 -3.423 4.346 1.00 96.00 102 LYS A C 1
ATOM 881 O O . LYS A 1 102 ? 7.807 -4.557 4.169 1.00 96.00 102 LYS A O 1
ATOM 886 N N . LEU A 1 103 ? 6.456 -2.864 3.549 1.00 95.50 103 LEU A N 1
ATOM 887 C CA . LEU A 1 103 ? 5.904 -3.535 2.374 1.00 95.50 103 LEU A CA 1
ATOM 888 C C . LEU A 1 103 ? 6.937 -3.670 1.248 1.00 95.50 103 LEU A C 1
ATOM 890 O O . LEU A 1 103 ? 7.016 -4.730 0.636 1.00 95.50 103 LEU A O 1
ATOM 894 N N . GLU A 1 104 ? 7.787 -2.666 1.024 1.00 93.62 104 GLU A N 1
ATOM 895 C CA . GLU A 1 104 ? 8.926 -2.747 0.100 1.00 93.62 104 GLU A CA 1
ATOM 896 C C . GLU A 1 104 ? 9.902 -3.847 0.517 1.00 93.62 104 GLU A C 1
ATOM 898 O O . GLU A 1 104 ? 10.347 -4.635 -0.317 1.00 93.62 104 GLU A O 1
ATOM 903 N N . LYS A 1 105 ? 10.206 -3.958 1.818 1.00 94.06 105 LYS A N 1
ATOM 904 C CA . LYS A 1 105 ? 11.053 -5.040 2.333 1.00 94.06 105 LYS A CA 1
ATOM 905 C C . LYS A 1 105 ? 10.436 -6.413 2.062 1.00 94.06 105 LYS A C 1
ATOM 907 O O . LYS A 1 105 ? 11.151 -7.319 1.638 1.00 94.06 105 LYS A O 1
ATOM 912 N N . LEU A 1 106 ? 9.130 -6.563 2.286 1.00 93.75 106 LEU A N 1
ATOM 913 C CA . LEU A 1 106 ? 8.405 -7.800 1.996 1.00 93.75 106 LEU A CA 1
ATOM 914 C C . LEU A 1 106 ? 8.438 -8.131 0.494 1.00 93.75 106 LEU A C 1
ATOM 916 O O . LEU A 1 106 ? 8.755 -9.260 0.120 1.00 93.75 106 LEU A O 1
ATOM 920 N N . LEU A 1 107 ? 8.164 -7.149 -0.367 1.00 92.81 107 LEU A N 1
ATOM 921 C CA . LEU A 1 107 ? 8.253 -7.256 -1.827 1.00 92.81 107 LEU A CA 1
ATOM 922 C C . LEU A 1 107 ? 9.641 -7.701 -2.284 1.00 92.81 107 LEU A C 1
ATOM 924 O O . LEU A 1 107 ? 9.772 -8.658 -3.044 1.00 92.81 107 LEU A O 1
ATOM 928 N N . TRP A 1 108 ? 10.688 -7.056 -1.775 1.00 92.56 108 TRP A N 1
ATOM 929 C CA . TRP A 1 108 ? 12.065 -7.412 -2.091 1.00 92.56 108 TRP A CA 1
ATOM 930 C C . TRP A 1 108 ? 12.380 -8.859 -1.709 1.00 92.56 108 TRP A C 1
ATOM 932 O O . TRP A 1 108 ? 12.900 -9.616 -2.523 1.00 92.56 108 TRP A O 1
ATOM 942 N N . GLN A 1 109 ? 12.013 -9.269 -0.495 1.00 92.19 109 GLN A N 1
ATOM 943 C CA . GLN A 1 109 ? 12.282 -10.619 0.003 1.00 92.19 109 GLN A CA 1
ATOM 944 C C . GLN A 1 109 ? 11.539 -11.714 -0.772 1.00 92.19 109 GLN A C 1
ATOM 946 O O . GLN A 1 109 ? 12.025 -12.839 -0.843 1.00 92.19 109 GLN A O 1
ATOM 951 N N . THR A 1 110 ? 10.371 -11.403 -1.334 1.00 89.06 110 THR A N 1
ATOM 952 C CA . THR A 1 110 ? 9.484 -12.400 -1.957 1.00 89.06 110 THR A CA 1
ATOM 953 C C . THR A 1 110 ? 9.523 -12.392 -3.482 1.00 89.06 110 THR A C 1
ATOM 955 O O . THR A 1 110 ? 9.314 -13.435 -4.099 1.00 89.06 110 THR A O 1
ATOM 958 N N . LYS A 1 111 ? 9.783 -11.236 -4.101 1.00 88.94 111 LYS A N 1
ATOM 959 C CA . LYS A 1 111 ? 9.742 -11.030 -5.559 1.00 88.94 111 LYS A CA 1
ATOM 960 C C . LYS A 1 111 ? 11.049 -10.502 -6.140 1.00 88.94 111 LYS A C 1
ATOM 962 O O . LYS A 1 111 ? 11.224 -10.574 -7.351 1.00 88.94 111 LYS A O 1
ATOM 967 N N . GLY A 1 112 ? 11.955 -9.971 -5.313 1.00 87.25 112 GLY A N 1
ATOM 968 C CA . GLY A 1 112 ? 13.203 -9.358 -5.781 1.00 87.25 112 GLY A CA 1
ATOM 969 C C . GLY A 1 112 ? 12.993 -8.077 -6.594 1.00 87.25 112 GLY A C 1
ATOM 970 O O . GLY A 1 112 ? 13.892 -7.654 -7.315 1.00 87.25 112 GLY A O 1
ATOM 971 N N . LEU A 1 113 ? 11.806 -7.467 -6.506 1.00 82.25 113 LEU A N 1
ATOM 972 C CA . LEU A 1 113 ? 11.429 -6.282 -7.270 1.00 82.25 113 LEU A CA 1
ATOM 973 C C . LEU A 1 113 ? 10.641 -5.321 -6.381 1.00 82.25 113 LEU A C 1
ATOM 975 O O . LEU A 1 113 ? 9.716 -5.743 -5.689 1.00 82.25 113 LEU A O 1
ATOM 979 N N . ILE A 1 114 ? 10.983 -4.033 -6.438 1.00 84.31 114 ILE A N 1
ATOM 980 C CA . ILE A 1 114 ? 10.236 -2.957 -5.778 1.00 84.31 114 ILE A CA 1
ATOM 981 C C . ILE A 1 114 ? 9.703 -2.018 -6.873 1.00 84.31 114 ILE A C 1
ATOM 983 O O . ILE A 1 114 ? 10.438 -1.140 -7.325 1.00 84.31 114 ILE A O 1
ATOM 987 N N . PRO A 1 115 ? 8.455 -2.212 -7.345 1.00 79.69 115 PRO A N 1
ATOM 988 C CA . PRO A 1 115 ? 7.911 -1.472 -8.486 1.00 79.69 115 PRO A CA 1
ATOM 989 C C . PRO A 1 115 ? 7.964 0.056 -8.341 1.00 79.69 115 PRO A C 1
ATOM 991 O O . PRO A 1 115 ? 8.342 0.738 -9.293 1.00 79.69 115 PRO A O 1
ATOM 994 N N . GLY A 1 116 ? 7.675 0.597 -7.151 1.00 76.62 116 GLY A N 1
ATOM 995 C CA . GLY A 1 116 ? 7.746 2.037 -6.884 1.00 76.62 116 GLY A CA 1
ATOM 996 C C . GLY A 1 116 ? 9.141 2.643 -7.077 1.00 76.62 116 GLY A C 1
ATOM 997 O O . GLY A 1 116 ? 9.269 3.719 -7.658 1.00 76.62 116 GLY A O 1
ATOM 998 N N . GLU A 1 117 ? 10.198 1.933 -6.680 1.00 82.00 117 GLU A N 1
ATOM 999 C CA . GLU A 1 117 ? 11.589 2.397 -6.806 1.00 82.00 117 GLU A CA 1
ATOM 1000 C C . GLU A 1 117 ? 12.067 2.409 -8.267 1.00 82.00 117 GLU A C 1
ATOM 1002 O O . GLU A 1 117 ? 12.873 3.253 -8.659 1.00 82.00 117 GLU A O 1
ATOM 1007 N N . LEU A 1 118 ? 11.521 1.533 -9.120 1.00 83.88 118 LEU A N 1
ATOM 1008 C CA . LEU A 1 118 ? 11.865 1.487 -10.547 1.00 83.88 118 LEU A CA 1
ATOM 1009 C C . LEU A 1 118 ? 11.410 2.728 -11.318 1.00 83.88 118 LEU A C 1
ATOM 1011 O O . LEU A 1 118 ? 11.914 2.970 -12.416 1.00 83.88 118 LEU A O 1
ATOM 1015 N N . LEU A 1 119 ? 10.512 3.546 -10.756 1.00 82.38 119 LEU A N 1
ATOM 1016 C CA . LEU A 1 119 ? 10.092 4.804 -11.374 1.00 82.38 119 LEU A CA 1
ATOM 1017 C C . LEU A 1 119 ? 11.261 5.760 -11.627 1.00 82.38 119 LEU A C 1
ATOM 1019 O O . LEU A 1 119 ? 11.183 6.570 -12.549 1.00 82.38 119 LEU A O 1
ATOM 1023 N N . ILE A 1 120 ? 12.367 5.638 -10.882 1.00 80.81 120 ILE A N 1
ATOM 1024 C CA . ILE A 1 120 ? 13.579 6.431 -11.120 1.00 80.81 120 ILE A CA 1
ATOM 1025 C C . ILE A 1 120 ? 14.137 6.258 -12.539 1.00 80.81 120 ILE A C 1
ATOM 1027 O O . ILE A 1 120 ? 14.663 7.215 -13.098 1.00 80.81 120 ILE A O 1
ATOM 1031 N N . LEU A 1 121 ? 13.958 5.083 -13.152 1.00 82.75 121 LEU A N 1
ATOM 1032 C CA . LEU A 1 121 ? 14.430 4.776 -14.508 1.00 82.75 121 LEU A CA 1
ATOM 1033 C C . LEU A 1 121 ? 13.613 5.479 -15.602 1.00 82.75 121 LEU A C 1
ATOM 1035 O O . LEU A 1 121 ? 14.003 5.479 -16.769 1.00 82.75 121 LEU A O 1
ATOM 1039 N N . PHE A 1 122 ? 12.464 6.044 -15.234 1.00 82.56 122 PHE A N 1
ATOM 1040 C CA . PHE A 1 122 ? 11.503 6.645 -16.154 1.00 82.56 122 PHE A CA 1
ATOM 1041 C C . PHE A 1 122 ? 11.258 8.126 -15.887 1.00 82.56 122 PHE A C 1
ATOM 1043 O O . PHE A 1 122 ? 10.466 8.728 -16.614 1.00 82.56 122 PHE A O 1
ATOM 1050 N N . LYS A 1 123 ? 11.929 8.703 -14.879 1.00 80.62 123 LYS A N 1
ATOM 1051 C CA . LYS A 1 123 ? 11.935 10.149 -14.663 1.00 80.62 123 LYS A CA 1
ATOM 1052 C C . LYS A 1 123 ? 12.464 10.808 -15.930 1.00 80.62 123 LYS A C 1
ATOM 1054 O O . LYS A 1 123 ? 13.543 10.463 -16.410 1.00 80.62 123 LYS A O 1
ATOM 1059 N N . ASP A 1 124 ? 11.683 11.729 -16.481 1.00 69.56 124 ASP A N 1
ATOM 1060 C CA . ASP A 1 124 ? 12.118 12.495 -17.638 1.00 69.56 124 ASP A CA 1
ATOM 1061 C C . ASP A 1 124 ? 13.353 13.305 -17.217 1.00 69.56 124 ASP A C 1
ATOM 1063 O O . ASP A 1 124 ? 13.283 14.123 -16.294 1.00 69.56 124 ASP A O 1
ATOM 1067 N N . ASN A 1 125 ? 14.496 13.048 -17.862 1.00 63.28 125 ASN A N 1
ATOM 1068 C CA . ASN A 1 125 ? 15.690 13.873 -17.711 1.00 63.28 125 ASN A CA 1
ATOM 1069 C C . ASN A 1 125 ? 15.352 15.253 -18.274 1.00 63.28 125 ASN A C 1
ATOM 1071 O O . ASN A 1 125 ? 15.471 15.498 -19.474 1.00 63.28 125 ASN A O 1
ATOM 1075 N N . SER A 1 126 ? 14.863 16.130 -17.406 1.00 56.41 126 SER A N 1
ATOM 1076 C CA . SER A 1 126 ? 14.703 17.541 -17.717 1.00 56.41 126 SER A CA 1
ATOM 1077 C C . SER A 1 1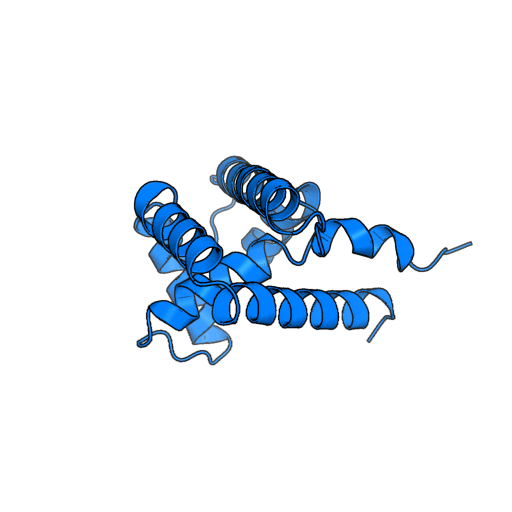26 ? 16.109 18.139 -17.715 1.00 56.41 126 SER A C 1
ATOM 1079 O O . SER A 1 126 ? 16.620 18.493 -16.655 1.00 56.41 126 SER A O 1
ATOM 1081 N N . ASN A 1 127 ? 16.758 18.135 -18.880 1.00 43.34 127 ASN A N 1
ATOM 1082 C CA . ASN A 1 127 ? 17.871 19.042 -19.158 1.00 43.34 127 ASN A CA 1
ATOM 1083 C C . ASN A 1 127 ? 17.316 20.434 -19.452 1.00 43.34 127 ASN A C 1
ATOM 1085 O O . ASN A 1 127 ? 16.330 20.506 -20.222 1.00 43.34 127 ASN A O 1
#

Sequence (127 aa):
MSKTDQMRIFMHEMLHMYFFTDNNFNKEIVNFWNKNISPNNKKSWINFLDNIGYDVTFNYLVMNEFYAYTTALPKENIANYLINTNYFSKTEFKEYEQWAIKLEKLLWQTKGLIPGELLILFKDNSN

pLDDT: mean 92.15, std 8.0, range [43.34, 98.38]

Organism: NCBI:txid1432657

Foldseek 3Di:
DAQLVVLLVVLLVVLLVCCPVDPVLVVVLVVCCVPQADPLNLVLLLVLCVVVPDDSVPVSVSSSNVLSLLQSAPLVCSLVVSVVSVSDDPVCSVSSSVSSVVSQVSCCVPPVDRSNVCSVVRPPPPD

Radius of gyration: 14.18 Å; chains: 1; bounding box: 36×36×32 Å